Protein AF-A0A3A8L2E9-F1 (afdb_monomer_lite)

Radius of gyration: 24.95 Å; chains: 1; bounding box: 51×44×60 Å

Structure (mmCIF, N/CA/C/O backbone):
data_AF-A0A3A8L2E9-F1
#
_entry.id   AF-A0A3A8L2E9-F1
#
loop_
_atom_site.group_PDB
_atom_site.id
_atom_site.type_symbol
_atom_site.label_atom_id
_atom_site.label_alt_id
_atom_site.label_comp_id
_atom_site.label_asym_id
_atom_site.label_entity_id
_atom_site.label_seq_id
_atom_site.pdbx_PDB_ins_code
_atom_site.Cartn_x
_atom_site.Cartn_y
_atom_site.Cartn_z
_atom_site.occupancy
_atom_site.B_iso_or_equiv
_atom_site.auth_seq_id
_atom_site.auth_comp_id
_atom_site.auth_asym_id
_atom_site.auth_atom_id
_atom_site.pdbx_PDB_model_num
ATOM 1 N N . MET A 1 1 ? -36.753 34.545 -49.124 1.00 49.25 1 MET A N 1
ATOM 2 C CA . MET A 1 1 ? -37.471 33.366 -49.666 1.00 49.25 1 MET A CA 1
ATOM 3 C C . MET A 1 1 ? -36.404 32.449 -50.240 1.00 49.25 1 MET A C 1
ATOM 5 O O . MET A 1 1 ? -35.742 32.874 -51.170 1.00 49.25 1 MET A O 1
ATOM 9 N N . ARG A 1 2 ? -36.056 31.307 -49.642 1.00 55.69 2 ARG A N 1
ATOM 10 C CA . ARG A 1 2 ? -36.868 30.083 -49.579 1.00 55.69 2 ARG A CA 1
ATOM 11 C C . ARG A 1 2 ? -36.580 29.342 -48.267 1.00 55.69 2 ARG A C 1
ATOM 13 O O . ARG A 1 2 ? -35.439 28.988 -48.002 1.00 55.69 2 ARG A O 1
ATOM 20 N N . ALA A 1 3 ? -37.618 29.162 -47.459 1.00 51.78 3 ALA A N 1
ATOM 21 C CA . ALA A 1 3 ? -37.614 28.260 -46.320 1.00 51.78 3 ALA A CA 1
ATOM 22 C C . ALA A 1 3 ? -37.912 26.845 -46.827 1.00 51.78 3 ALA A C 1
ATOM 24 O O . ALA A 1 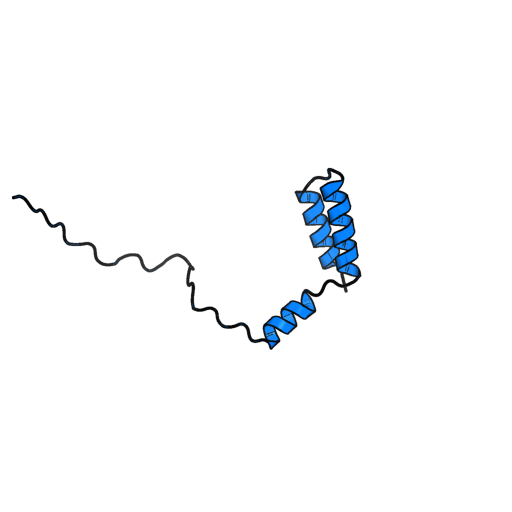3 ? -38.867 26.659 -47.580 1.00 51.78 3 ALA A O 1
ATOM 25 N N . THR A 1 4 ? -37.124 25.861 -46.409 1.00 62.16 4 THR A N 1
ATOM 26 C CA . THR A 1 4 ? -37.464 24.441 -46.548 1.00 62.16 4 THR A CA 1
ATOM 27 C C . THR A 1 4 ? -37.341 23.799 -45.179 1.00 62.16 4 THR A C 1
ATOM 29 O O . THR A 1 4 ? -36.251 23.485 -44.710 1.00 62.16 4 THR A O 1
ATOM 32 N N . ILE A 1 5 ? -38.497 23.687 -44.530 1.00 62.97 5 ILE A N 1
ATOM 33 C CA . ILE A 1 5 ? -38.741 22.946 -43.298 1.00 62.97 5 ILE A CA 1
ATOM 34 C C . ILE A 1 5 ? -38.672 21.461 -43.656 1.00 62.97 5 ILE A C 1
ATOM 36 O O . ILE A 1 5 ? -39.485 20.994 -44.450 1.00 62.97 5 ILE A O 1
ATOM 40 N N . ILE A 1 6 ? -37.732 20.720 -43.070 1.00 67.44 6 ILE A N 1
ATOM 41 C CA . ILE A 1 6 ? -37.824 19.260 -43.009 1.00 67.44 6 ILE A CA 1
ATOM 42 C C . ILE A 1 6 ? -38.265 18.925 -41.591 1.00 67.44 6 ILE A C 1
ATOM 44 O O . ILE A 1 6 ? -37.476 18.880 -40.650 1.00 67.44 6 ILE A O 1
ATOM 48 N N . ALA A 1 7 ? -39.579 18.780 -41.459 1.00 59.81 7 ALA A N 1
ATOM 49 C CA . ALA A 1 7 ? -40.211 18.108 -40.347 1.00 59.81 7 ALA A CA 1
ATOM 50 C C . ALA A 1 7 ? -40.002 16.597 -40.506 1.00 59.81 7 ALA A C 1
ATOM 52 O O . ALA A 1 7 ? -40.164 16.067 -41.604 1.00 59.81 7 ALA A O 1
ATOM 53 N N . GLY A 1 8 ? -39.723 15.914 -39.398 1.00 59.41 8 GLY A N 1
ATOM 54 C CA . GLY A 1 8 ? -39.953 14.476 -39.284 1.00 59.41 8 GLY A CA 1
ATOM 55 C C . GLY A 1 8 ? -38.707 13.645 -39.031 1.00 59.41 8 GLY A C 1
ATOM 56 O O . GLY A 1 8 ? -38.104 13.135 -39.963 1.00 59.41 8 GLY A O 1
ATOM 57 N N . LEU A 1 9 ? -38.410 13.417 -37.753 1.00 62.03 9 LEU A N 1
ATOM 58 C CA . LEU A 1 9 ? -38.160 12.066 -37.248 1.00 62.03 9 LEU A CA 1
ATOM 59 C C . LEU A 1 9 ? -38.326 12.085 -35.729 1.00 62.03 9 LEU A C 1
ATOM 61 O O . LEU A 1 9 ? -37.403 12.315 -34.953 1.00 62.03 9 LEU A O 1
ATOM 65 N N . MET A 1 10 ? -39.582 11.905 -35.328 1.00 57.94 10 MET A N 1
ATOM 66 C CA . MET A 1 10 ? -39.929 11.486 -33.982 1.00 57.94 10 MET A CA 1
ATOM 67 C C . MET A 1 10 ? -39.337 10.095 -33.730 1.00 57.94 10 MET A C 1
ATOM 69 O O . MET A 1 10 ? -39.539 9.182 -34.525 1.00 57.94 10 MET A O 1
ATOM 73 N N . ALA A 1 11 ? -38.648 9.980 -32.598 1.00 62.28 11 ALA A N 1
ATOM 74 C CA . ALA A 1 11 ? -38.709 8.848 -31.680 1.00 62.28 11 ALA A CA 1
ATOM 75 C C . ALA A 1 11 ? -38.652 7.434 -32.284 1.00 62.28 11 ALA A C 1
ATOM 77 O O . ALA A 1 11 ? -39.667 6.749 -32.343 1.00 62.28 11 ALA A O 1
ATOM 78 N N . VAL A 1 12 ? -37.444 6.941 -32.569 1.00 64.31 12 VAL A N 1
ATOM 79 C CA . VAL A 1 12 ? -37.108 5.527 -32.332 1.00 64.31 12 VAL A CA 1
ATOM 80 C C . VAL A 1 12 ? -35.650 5.465 -31.877 1.00 64.31 12 VAL A C 1
ATOM 82 O O . VAL A 1 12 ? -34.741 5.766 -32.643 1.00 64.31 12 VAL A O 1
ATOM 85 N N . GLY A 1 13 ? -35.436 5.135 -30.605 1.00 54.34 13 GLY A N 1
ATOM 86 C CA . GLY A 1 13 ? -34.100 5.042 -30.008 1.00 54.34 13 GLY A CA 1
ATOM 87 C C . GLY A 1 13 ? -34.075 4.937 -28.480 1.00 54.34 13 GLY A C 1
ATOM 88 O O . GLY A 1 13 ? -33.028 5.126 -27.877 1.00 54.34 13 GLY A O 1
ATOM 89 N N . PHE A 1 14 ? -35.217 4.657 -27.846 1.00 57.41 14 PHE A N 1
ATOM 90 C CA . PHE A 1 14 ? -35.261 4.029 -26.527 1.00 57.41 14 PHE A CA 1
ATOM 91 C C . PHE A 1 14 ? -35.067 2.524 -26.763 1.00 57.41 14 PHE A C 1
ATOM 93 O O . PHE A 1 14 ? -35.745 1.995 -27.642 1.00 57.41 14 PHE A O 1
ATOM 100 N N . LEU A 1 15 ? -34.196 1.876 -25.977 1.00 60.56 15 LEU A N 1
ATOM 101 C CA . LEU A 1 15 ? -33.805 0.445 -25.974 1.00 60.56 15 LEU A CA 1
ATOM 102 C C . LEU A 1 15 ? -32.397 0.148 -26.525 1.00 60.56 15 LEU A C 1
ATOM 104 O O . LEU A 1 15 ? -32.258 -0.495 -27.560 1.00 60.56 15 LEU A O 1
ATOM 108 N N . ALA A 1 16 ? -31.357 0.572 -25.797 1.00 62.91 16 ALA A N 1
ATOM 109 C CA . ALA A 1 16 ? -30.237 -0.290 -25.372 1.00 62.91 16 ALA A CA 1
ATOM 110 C C . ALA A 1 16 ? -29.077 0.568 -24.842 1.00 62.91 16 ALA A C 1
ATOM 112 O O . ALA A 1 16 ? -28.274 1.098 -25.603 1.00 62.91 16 ALA A O 1
ATOM 113 N N . GLY A 1 17 ? -28.983 0.684 -23.521 1.00 49.22 17 GLY A N 1
ATOM 114 C CA . GLY A 1 17 ? -27.849 1.311 -22.851 1.00 49.22 17 GLY A CA 1
ATOM 115 C C . GLY A 1 17 ? -28.254 1.781 -21.466 1.00 49.22 17 GLY A C 1
ATOM 116 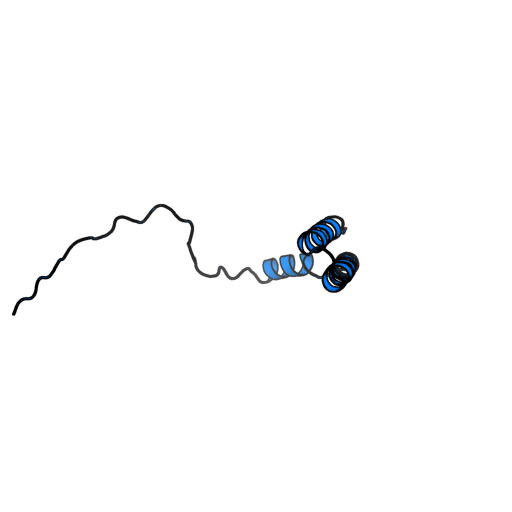O O . GLY A 1 17 ? -28.809 2.866 -21.332 1.00 49.22 17 GLY A O 1
ATOM 117 N N . CYS A 1 18 ? -28.025 0.940 -20.455 1.00 61.78 18 CYS A N 1
ATOM 118 C CA . CYS A 1 18 ? -28.154 1.278 -19.039 1.00 61.78 18 CYS A CA 1
ATOM 119 C C . CYS A 1 18 ? -27.360 2.553 -18.734 1.00 61.78 18 CYS A C 1
ATOM 121 O O . CYS A 1 18 ? -26.143 2.528 -18.587 1.00 61.78 18 CYS A O 1
ATOM 123 N N . GLY A 1 19 ? -28.074 3.667 -18.677 1.00 57.50 19 GLY A N 1
ATOM 124 C CA . GLY A 1 19 ? -27.572 4.986 -18.323 1.00 57.50 19 GLY A CA 1
ATOM 125 C C . GLY A 1 19 ? -28.701 5.788 -17.695 1.00 57.50 19 GLY A C 1
ATOM 126 O O . GLY A 1 19 ? -28.922 6.941 -18.051 1.00 57.50 19 GLY A O 1
ATOM 127 N N . GLY A 1 20 ? -29.472 5.135 -16.822 1.00 47.97 20 GLY A N 1
ATOM 128 C CA . GLY A 1 20 ? -30.333 5.827 -15.883 1.00 47.97 20 GLY A CA 1
ATOM 129 C C . GLY A 1 20 ? -29.432 6.514 -14.871 1.00 47.97 20 GLY A C 1
ATOM 130 O O . GLY A 1 20 ? -28.930 5.876 -13.954 1.00 47.97 20 GLY A O 1
ATOM 131 N N . VAL A 1 21 ? -29.208 7.815 -15.040 1.00 56.75 21 VAL A N 1
ATOM 132 C CA . VAL A 1 21 ? -29.029 8.676 -13.871 1.00 56.75 21 VAL A CA 1
ATOM 133 C C . VAL A 1 21 ? -30.427 8.899 -13.306 1.00 56.75 21 VAL A C 1
ATOM 135 O O . VAL A 1 21 ? -31.087 9.914 -13.520 1.00 56.75 21 VAL A O 1
ATOM 138 N N . GLU A 1 22 ? -30.934 7.842 -12.685 1.00 50.59 22 GLU A N 1
ATOM 139 C CA . GLU A 1 22 ? -32.018 7.952 -11.729 1.00 50.59 22 GLU A CA 1
ATOM 140 C C . GLU A 1 22 ? -31.454 8.763 -10.556 1.00 50.59 22 GLU A C 1
ATOM 142 O O . GLU A 1 22 ? -30.244 8.748 -10.309 1.00 50.59 22 GLU A O 1
ATOM 147 N N . ALA A 1 23 ? -32.306 9.590 -9.951 1.00 48.75 23 ALA A N 1
ATOM 148 C CA . ALA A 1 23 ? -31.962 10.513 -8.875 1.00 48.75 23 ALA A CA 1
ATOM 149 C C . ALA A 1 23 ? -30.975 9.878 -7.882 1.00 48.75 23 ALA A C 1
ATOM 151 O O . ALA A 1 23 ? -31.076 8.673 -7.665 1.00 48.75 23 ALA A O 1
ATOM 152 N N . PRO A 1 24 ? -30.049 10.638 -7.266 1.00 49.78 24 PRO A N 1
ATOM 153 C CA . PRO A 1 24 ? -29.279 10.094 -6.162 1.00 49.78 24 PRO A CA 1
ATOM 154 C C . PRO A 1 24 ? -30.288 9.621 -5.113 1.00 49.78 24 PRO A C 1
ATOM 156 O O . PRO A 1 24 ? -30.876 10.432 -4.402 1.00 49.78 24 PRO A O 1
ATOM 159 N N . GLU A 1 25 ? -30.551 8.315 -5.072 1.00 54.59 25 GLU A N 1
ATOM 160 C CA . GLU A 1 25 ? -31.068 7.665 -3.888 1.00 54.59 25 GLU A CA 1
ATOM 161 C C . GLU A 1 25 ? -30.045 8.036 -2.827 1.00 54.59 25 GLU A C 1
ATOM 163 O O . GLU A 1 25 ? -28.872 7.662 -2.910 1.00 54.59 25 GLU A O 1
ATOM 168 N N . GLU A 1 26 ? -30.455 8.930 -1.930 1.00 57.00 26 GLU A N 1
ATOM 169 C CA . GLU A 1 26 ? -29.661 9.331 -0.789 1.00 57.00 26 GLU A CA 1
ATOM 170 C C . GLU A 1 26 ? -29.401 8.049 -0.006 1.00 57.00 26 GLU A C 1
ATOM 172 O O . GLU A 1 26 ? -30.265 7.579 0.734 1.00 57.00 26 GLU A O 1
ATOM 177 N N . MET A 1 27 ? -28.241 7.433 -0.255 1.00 54.22 27 MET A N 1
ATOM 178 C CA . MET A 1 27 ? -27.771 6.280 0.494 1.00 54.22 27 MET A CA 1
ATOM 179 C C . MET A 1 27 ? -27.968 6.629 1.962 1.00 54.22 27 MET A C 1
ATOM 181 O O . MET A 1 27 ? -27.480 7.669 2.421 1.00 54.22 27 MET A O 1
ATOM 185 N N . SER A 1 28 ? -28.762 5.820 2.668 1.00 65.75 28 SER A N 1
ATOM 186 C CA . SER A 1 28 ? -29.143 6.168 4.031 1.00 65.75 28 SER A CA 1
ATOM 187 C C . SER A 1 28 ? -27.869 6.375 4.858 1.00 65.75 28 SER A C 1
ATOM 189 O O . SER A 1 28 ? -26.867 5.689 4.627 1.00 65.75 28 SER A O 1
ATOM 191 N N . PRO A 1 29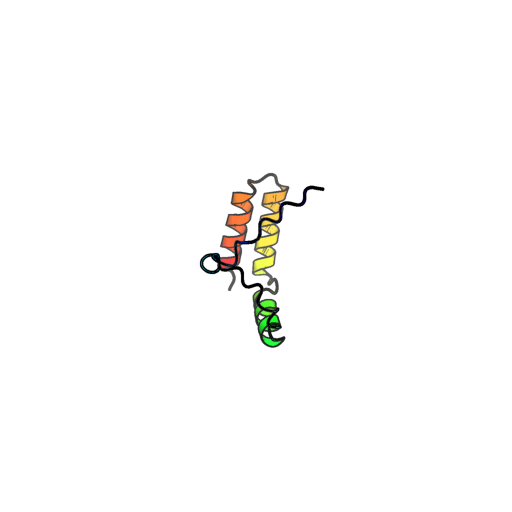 ? -27.852 7.300 5.828 1.00 62.44 29 PRO A N 1
ATOM 192 C CA . PRO A 1 29 ? -26.668 7.532 6.650 1.00 62.44 29 PRO A CA 1
ATOM 193 C C . PRO A 1 29 ? -26.165 6.257 7.352 1.00 62.44 29 PRO A C 1
ATOM 195 O O . PRO A 1 29 ? -24.989 6.197 7.702 1.00 62.44 29 PRO A O 1
ATOM 198 N N . GLU A 1 30 ? -27.013 5.233 7.514 1.00 60.47 30 GLU A N 1
ATOM 199 C CA . GLU A 1 30 ? -26.651 3.890 7.987 1.00 60.47 30 GLU A CA 1
ATOM 200 C C . GLU A 1 30 ? -25.919 3.036 6.944 1.00 60.47 30 GLU A C 1
ATOM 202 O O . GLU A 1 30 ? -24.974 2.336 7.304 1.00 60.47 30 GLU A O 1
ATOM 207 N N . GLU A 1 31 ? -26.306 3.081 5.668 1.00 60.16 31 GLU A N 1
ATOM 208 C CA . GLU A 1 31 ? -25.554 2.427 4.587 1.00 60.16 31 GLU A CA 1
ATOM 209 C C . GLU A 1 31 ? -24.225 3.132 4.334 1.00 60.16 31 GLU A C 1
ATOM 211 O O . GLU A 1 31 ? -23.201 2.465 4.199 1.00 60.16 31 GLU A O 1
ATOM 216 N N . VAL A 1 32 ? -24.209 4.467 4.381 1.00 61.22 32 VAL A N 1
ATOM 217 C CA . VAL A 1 32 ? -22.963 5.238 4.328 1.00 61.22 32 VAL A CA 1
ATOM 218 C C . VAL A 1 32 ? -22.078 4.884 5.521 1.00 61.22 32 VAL A C 1
ATOM 220 O O . VAL A 1 32 ? -20.898 4.621 5.321 1.00 61.22 32 VAL A O 1
ATOM 223 N N . ASN A 1 33 ? -22.617 4.801 6.746 1.00 59.75 33 ASN A N 1
ATOM 224 C CA . ASN A 1 33 ? -21.828 4.385 7.913 1.00 59.75 33 ASN A CA 1
ATOM 225 C C . ASN A 1 33 ? -21.288 2.966 7.773 1.00 59.75 33 ASN A C 1
ATOM 227 O O . ASN A 1 33 ? -20.133 2.743 8.095 1.00 59.75 33 ASN A O 1
ATOM 231 N N . ARG A 1 34 ? -22.078 2.016 7.261 1.00 58.00 34 ARG A N 1
ATOM 232 C CA . ARG A 1 34 ? -21.613 0.637 7.063 1.00 58.00 34 ARG A CA 1
ATOM 233 C C . ARG A 1 34 ? -20.489 0.555 6.035 1.00 58.00 34 ARG A C 1
ATOM 235 O O . ARG A 1 34 ? -19.514 -0.155 6.259 1.00 58.00 34 ARG A O 1
ATOM 242 N N . VAL A 1 35 ? -20.602 1.297 4.934 1.00 59.88 35 VAL A N 1
ATOM 243 C CA . VAL A 1 35 ? -19.546 1.391 3.918 1.00 59.88 35 VAL A CA 1
ATOM 244 C C . VAL A 1 35 ? -18.315 2.096 4.484 1.00 59.88 35 VAL A C 1
ATOM 246 O O . VAL A 1 35 ? -17.203 1.648 4.233 1.00 59.88 35 VAL A O 1
ATOM 249 N N . VAL A 1 36 ? -18.496 3.155 5.276 1.00 58.41 36 VAL A N 1
ATOM 250 C CA . VAL A 1 36 ? -17.401 3.880 5.933 1.00 58.41 36 VAL A CA 1
ATOM 251 C C . VAL A 1 36 ? -16.717 3.011 6.984 1.00 58.41 36 VAL A C 1
ATOM 253 O O . VAL A 1 36 ? -15.499 2.967 6.969 1.00 58.41 36 VAL A O 1
ATOM 256 N N . GLU A 1 37 ? -17.448 2.267 7.819 1.00 56.47 37 GLU A N 1
ATOM 257 C CA . GLU A 1 37 ? -16.877 1.332 8.797 1.00 56.47 37 GLU A CA 1
ATOM 258 C C . GLU A 1 37 ? -16.078 0.223 8.106 1.00 56.47 37 GLU A C 1
ATOM 260 O O . GLU A 1 37 ? -14.937 -0.027 8.493 1.00 56.47 37 GLU A O 1
ATOM 265 N N . MET A 1 38 ? -16.620 -0.373 7.036 1.00 56.38 38 MET A N 1
ATOM 266 C CA . MET A 1 38 ? -15.907 -1.354 6.203 1.00 56.38 38 MET A CA 1
ATOM 267 C C . MET A 1 38 ? -14.707 -0.755 5.453 1.00 56.38 38 MET A C 1
ATOM 269 O O . MET A 1 38 ? -13.775 -1.481 5.117 1.00 56.38 38 MET A O 1
ATOM 273 N N . ALA A 1 39 ? -14.723 0.550 5.171 1.00 57.19 39 ALA A N 1
ATOM 274 C CA . ALA A 1 39 ? -13.654 1.261 4.474 1.00 57.19 39 ALA A CA 1
ATOM 275 C C . ALA A 1 39 ? -12.676 1.973 5.418 1.00 57.19 39 ALA A C 1
ATOM 277 O O . ALA A 1 39 ? -11.702 2.554 4.931 1.00 57.19 39 ALA A O 1
ATOM 278 N N . THR A 1 40 ? -12.914 1.963 6.736 1.00 59.16 40 THR A N 1
ATOM 279 C CA . THR A 1 40 ? -12.032 2.636 7.692 1.00 59.16 40 THR A CA 1
ATOM 280 C C . THR A 1 40 ? -10.673 1.953 7.628 1.00 59.16 40 THR A C 1
ATOM 282 O O . THR A 1 40 ? -10.598 0.755 7.914 1.00 59.16 40 THR A O 1
ATOM 285 N N . PRO A 1 41 ? -9.598 2.669 7.256 1.00 62.56 41 PRO A N 1
ATOM 286 C CA . PRO A 1 41 ? -8.277 2.076 7.211 1.00 62.56 41 PRO A CA 1
ATOM 287 C C . PRO A 1 41 ? -7.924 1.543 8.600 1.00 62.56 41 PRO A C 1
ATOM 289 O O . PRO A 1 41 ? -7.874 2.288 9.578 1.00 62.56 41 PRO A O 1
ATOM 292 N N . GLY A 1 42 ? -7.760 0.228 8.690 1.00 83.19 42 GLY A N 1
ATOM 293 C CA . GLY A 1 42 ? -7.237 -0.443 9.866 1.00 83.19 42 GLY A CA 1
ATOM 294 C C . GLY A 1 42 ? -5.719 -0.608 9.764 1.00 83.19 42 GLY A C 1
ATOM 295 O O . GLY A 1 42 ? -5.143 -0.478 8.681 1.00 83.19 42 GLY A O 1
ATOM 296 N N . PRO A 1 43 ? -5.051 -1.024 10.853 1.00 89.88 43 PRO A N 1
ATOM 297 C CA . PRO A 1 43 ? -3.597 -1.201 10.863 1.00 89.88 43 PRO A CA 1
ATOM 298 C C . PRO A 1 43 ? -3.099 -2.182 9.786 1.00 89.88 43 PRO A C 1
ATOM 300 O O . PRO A 1 43 ? -1.970 -2.061 9.311 1.00 89.88 43 PRO A O 1
ATOM 303 N N . CYS A 1 44 ? -3.935 -3.144 9.376 1.00 89.62 44 CYS A N 1
ATOM 304 C CA . CYS A 1 44 ? -3.618 -4.054 8.277 1.00 89.62 44 CYS A CA 1
ATOM 305 C C . CYS A 1 44 ? -3.617 -3.342 6.915 1.00 89.62 44 CYS A C 1
ATOM 307 O O . CYS A 1 44 ? -2.633 -3.423 6.178 1.00 89.62 44 CYS A O 1
ATOM 309 N N . THR A 1 45 ? -4.681 -2.603 6.591 1.00 92.00 45 THR A N 1
ATOM 310 C CA . THR A 1 45 ? -4.776 -1.879 5.317 1.00 92.00 45 THR A CA 1
ATOM 311 C C . THR A 1 45 ? -3.741 -0.757 5.230 1.00 92.00 45 THR A C 1
ATOM 313 O O . THR A 1 45 ? -3.158 -0.564 4.167 1.00 92.00 45 THR A O 1
ATOM 316 N N . ASP A 1 46 ? -3.407 -0.101 6.347 1.00 93.62 46 ASP A N 1
ATOM 317 C CA . ASP A 1 46 ? -2.329 0.898 6.410 1.00 93.62 46 ASP A CA 1
ATOM 318 C C . ASP A 1 46 ? -0.956 0.296 6.081 1.00 93.62 46 ASP A C 1
ATOM 320 O O . ASP A 1 46 ? -0.150 0.897 5.366 1.00 93.62 46 ASP A O 1
ATOM 324 N N . ALA A 1 47 ? -0.672 -0.917 6.567 1.00 94.44 47 ALA A N 1
ATOM 325 C CA . ALA A 1 47 ? 0.565 -1.618 6.237 1.00 94.44 47 ALA A CA 1
ATOM 326 C C . ALA A 1 47 ? 0.630 -1.982 4.743 1.00 94.44 47 ALA A C 1
ATOM 328 O O . ALA A 1 47 ? 1.689 -1.844 4.118 1.00 94.44 47 ALA A O 1
ATOM 329 N N . CYS A 1 48 ? -0.498 -2.399 4.157 1.00 95.56 48 CYS A N 1
ATOM 330 C CA . CYS A 1 48 ? -0.614 -2.638 2.719 1.00 95.56 48 CYS A CA 1
ATOM 331 C C . CYS A 1 48 ? -0.366 -1.357 1.911 1.00 95.56 48 CYS A C 1
ATOM 333 O O . CYS A 1 48 ? 0.371 -1.380 0.921 1.00 95.56 48 CYS A O 1
ATOM 335 N N . ASP A 1 49 ? -0.906 -0.229 2.367 1.00 95.19 49 ASP A N 1
ATOM 336 C CA . ASP A 1 49 ? -0.720 1.080 1.743 1.00 95.19 49 ASP A CA 1
ATOM 337 C C . ASP A 1 49 ? 0.729 1.551 1.838 1.00 95.19 49 ASP A C 1
ATOM 339 O O . ASP A 1 49 ? 1.311 1.979 0.840 1.00 95.19 49 ASP A O 1
ATOM 343 N N . ALA A 1 50 ? 1.376 1.380 2.991 1.00 96.19 50 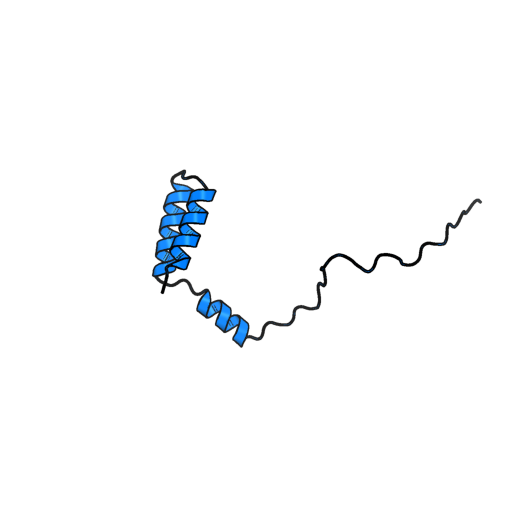ALA A N 1
ATOM 344 C CA . ALA A 1 50 ? 2.790 1.695 3.154 1.00 96.19 50 ALA A CA 1
ATOM 345 C C . ALA A 1 50 ? 3.668 0.917 2.157 1.00 96.19 50 ALA A C 1
ATOM 347 O O . ALA A 1 50 ? 4.574 1.488 1.545 1.00 96.19 50 ALA A O 1
ATOM 348 N N . LYS A 1 51 ? 3.387 -0.376 1.944 1.00 94.75 51 LYS A N 1
ATOM 349 C CA . LYS A 1 51 ? 4.102 -1.192 0.949 1.00 94.75 51 LYS A CA 1
ATOM 350 C C . LYS A 1 51 ? 3.802 -0.781 -0.483 1.00 94.75 51 LYS A C 1
ATOM 352 O O . LYS A 1 51 ? 4.724 -0.741 -1.298 1.00 94.75 51 LYS A O 1
ATOM 357 N N . TYR A 1 52 ? 2.557 -0.425 -0.779 1.00 96.81 52 TYR A N 1
ATOM 358 C CA . TYR A 1 52 ? 2.196 0.148 -2.067 1.00 96.81 52 TYR A CA 1
ATOM 359 C C . TYR A 1 52 ? 3.002 1.415 -2.365 1.00 96.81 52 TYR A C 1
ATOM 361 O O . TYR A 1 52 ? 3.634 1.492 -3.415 1.00 96.81 52 TYR A O 1
ATOM 369 N N . TYR A 1 53 ? 3.051 2.371 -1.434 1.00 96.69 53 TYR A N 1
ATOM 370 C CA . TYR A 1 53 ? 3.784 3.621 -1.636 1.00 96.69 53 TYR A CA 1
ATOM 371 C C . TYR A 1 53 ? 5.289 3.393 -1.777 1.00 96.69 53 TYR A C 1
ATOM 373 O O . TYR A 1 53 ? 5.918 4.002 -2.640 1.00 96.69 53 TYR A O 1
ATOM 381 N N . GLN A 1 54 ? 5.864 2.472 -0.998 1.00 97.25 54 GLN A N 1
ATOM 382 C CA . GLN A 1 54 ? 7.261 2.061 -1.166 1.00 97.25 54 GLN A CA 1
ATOM 383 C C . GLN A 1 54 ? 7.527 1.495 -2.567 1.00 97.25 54 GLN A C 1
ATOM 385 O O . GLN A 1 54 ? 8.531 1.841 -3.181 1.00 97.25 54 GLN A O 1
ATOM 390 N N . CYS A 1 55 ? 6.629 0.655 -3.085 1.00 97.50 55 CYS A N 1
ATOM 391 C CA . CYS A 1 55 ? 6.740 0.079 -4.423 1.00 97.50 55 CYS A CA 1
ATOM 392 C C . CYS A 1 55 ? 6.601 1.154 -5.512 1.00 97.50 55 CYS A C 1
ATOM 394 O O . CYS A 1 55 ? 7.477 1.294 -6.362 1.00 97.50 55 CYS A O 1
ATOM 396 N N . TYR A 1 56 ? 5.535 1.952 -5.449 1.00 96.94 56 TYR A N 1
ATOM 397 C CA . TYR A 1 56 ? 5.181 2.925 -6.478 1.00 96.94 56 TYR A CA 1
ATOM 398 C C . TYR A 1 56 ? 6.218 4.050 -6.585 1.00 96.94 56 TYR A C 1
ATOM 400 O O . TYR A 1 56 ? 6.687 4.370 -7.675 1.00 96.94 56 TYR A O 1
ATOM 408 N N . TYR A 1 57 ? 6.637 4.619 -5.451 1.00 97.12 57 TYR A N 1
ATOM 409 C CA . TYR A 1 57 ? 7.645 5.684 -5.427 1.00 97.12 57 TYR A CA 1
ATOM 410 C C . TYR A 1 57 ? 9.086 5.162 -5.468 1.00 97.12 57 TYR A C 1
ATOM 412 O O . TYR A 1 57 ? 9.999 5.923 -5.777 1.00 97.12 57 TYR A O 1
ATOM 420 N N . GLY A 1 58 ? 9.300 3.870 -5.209 1.00 96.75 58 GLY A N 1
ATOM 421 C CA . GLY A 1 58 ? 10.589 3.197 -5.382 1.00 96.75 58 GLY A CA 1
ATOM 422 C C . GLY A 1 58 ? 10.927 2.850 -6.835 1.00 96.75 58 GLY A C 1
ATOM 423 O O . GLY A 1 58 ? 11.983 2.273 -7.081 1.00 96.75 58 GLY A O 1
ATOM 424 N N . GLY A 1 59 ? 10.050 3.182 -7.791 1.00 96.50 59 GLY A N 1
ATOM 425 C CA . GLY A 1 59 ? 10.228 2.867 -9.212 1.00 96.50 59 GLY A CA 1
ATOM 426 C C . GLY A 1 59 ? 9.768 1.461 -9.607 1.00 96.50 59 GLY A C 1
ATOM 427 O O . GLY A 1 59 ? 10.179 0.957 -10.650 1.00 96.50 59 GLY A O 1
ATOM 428 N N . GLY A 1 60 ? 8.945 0.814 -8.778 1.00 96.56 60 GLY A N 1
ATOM 429 C CA . GLY A 1 60 ? 8.280 -0.437 -9.124 1.00 96.56 60 GLY A CA 1
ATOM 430 C C . GLY A 1 60 ? 7.241 -0.258 -10.233 1.00 96.56 60 GLY A C 1
ATOM 431 O O . GLY A 1 60 ? 6.766 0.846 -10.500 1.00 96.56 60 GLY A O 1
ATOM 432 N N . ASP A 1 61 ? 6.873 -1.365 -10.876 1.00 97.75 61 ASP A N 1
ATOM 433 C CA . ASP A 1 61 ? 5.817 -1.366 -11.888 1.00 97.75 61 ASP A CA 1
ATOM 434 C C . ASP A 1 61 ? 4.452 -0.989 -11.263 1.00 97.75 61 ASP A C 1
ATOM 436 O O . ASP A 1 61 ? 4.012 -1.653 -10.317 1.00 97.75 61 ASP A O 1
ATOM 440 N N . PRO A 1 62 ? 3.746 0.039 -11.775 1.00 95.00 62 PRO A N 1
ATOM 441 C CA . PRO A 1 62 ? 2.478 0.500 -11.205 1.00 95.00 62 PRO A CA 1
ATOM 442 C C . PRO A 1 62 ? 1.392 -0.578 -11.125 1.00 95.00 62 PRO A C 1
ATOM 444 O O . PRO A 1 62 ? 0.609 -0.616 -10.167 1.00 95.00 62 PRO A O 1
ATOM 447 N N . TYR A 1 63 ? 1.331 -1.466 -12.119 1.00 96.44 63 TYR A N 1
ATOM 448 C CA . TYR A 1 63 ? 0.337 -2.533 -12.166 1.00 96.44 63 TYR A CA 1
ATOM 449 C C . TYR A 1 63 ? 0.634 -3.608 -11.110 1.00 96.44 63 TYR A C 1
ATOM 451 O O . TYR A 1 63 ? -0.255 -4.059 -10.384 1.00 96.44 63 TYR A O 1
ATOM 459 N N . TYR A 1 64 ? 1.903 -3.959 -10.936 1.00 96.50 64 TYR A N 1
ATOM 460 C CA . TYR A 1 64 ? 2.361 -4.847 -9.880 1.00 96.50 64 TYR A CA 1
ATOM 461 C C . TYR A 1 64 ? 2.119 -4.250 -8.488 1.00 96.50 64 TYR A C 1
ATOM 463 O O . TYR A 1 64 ? 1.552 -4.915 -7.624 1.00 96.50 64 TYR A O 1
ATOM 471 N N . CYS A 1 65 ? 2.479 -2.983 -8.262 1.00 97.12 65 CYS A N 1
ATOM 472 C CA . CYS A 1 65 ? 2.282 -2.341 -6.962 1.00 97.12 65 CYS A CA 1
ATOM 473 C C . CYS A 1 65 ? 0.796 -2.307 -6.568 1.00 97.12 65 CYS A C 1
ATOM 475 O O . CYS A 1 65 ? 0.446 -2.617 -5.428 1.00 97.12 65 CYS A O 1
ATOM 477 N N . SER A 1 66 ? -0.090 -1.961 -7.508 1.00 95.50 66 SER A N 1
ATOM 478 C CA . SER A 1 66 ? -1.537 -1.906 -7.257 1.00 95.50 66 SER A CA 1
ATOM 479 C C . SER A 1 66 ? -2.164 -3.291 -7.062 1.00 95.50 66 SER A C 1
ATOM 481 O O . SER A 1 66 ? -2.959 -3.467 -6.138 1.00 95.50 66 SER A O 1
ATOM 483 N N . SER A 1 67 ? -1.772 -4.293 -7.856 1.00 96.56 67 SER A N 1
ATOM 484 C CA . SER A 1 67 ? -2.248 -5.675 -7.682 1.00 96.56 67 SER A CA 1
ATOM 485 C C . SER A 1 67 ? -1.781 -6.289 -6.358 1.00 96.56 67 SER A C 1
ATOM 487 O O . SER A 1 67 ? -2.585 -6.904 -5.656 1.00 96.56 67 SER A O 1
ATOM 489 N N . TYR A 1 68 ? -0.530 -6.048 -5.951 1.00 95.06 68 TYR A N 1
ATOM 490 C CA . TYR A 1 68 ? -0.026 -6.445 -4.635 1.00 95.06 68 TYR A CA 1
ATOM 491 C C . TYR A 1 68 ? -0.815 -5.788 -3.495 1.00 95.06 68 TYR A C 1
ATOM 493 O O . TYR A 1 68 ? -1.184 -6.463 -2.535 1.00 95.06 68 TYR A O 1
ATOM 501 N N . ARG A 1 69 ? -1.113 -4.486 -3.605 1.00 95.94 69 ARG A N 1
ATOM 502 C CA . ARG A 1 69 ? -1.919 -3.757 -2.615 1.00 95.94 69 ARG A CA 1
ATOM 503 C C . ARG A 1 69 ? -3.308 -4.374 -2.457 1.00 95.94 69 ARG A C 1
ATOM 505 O O . ARG A 1 69 ? -3.728 -4.635 -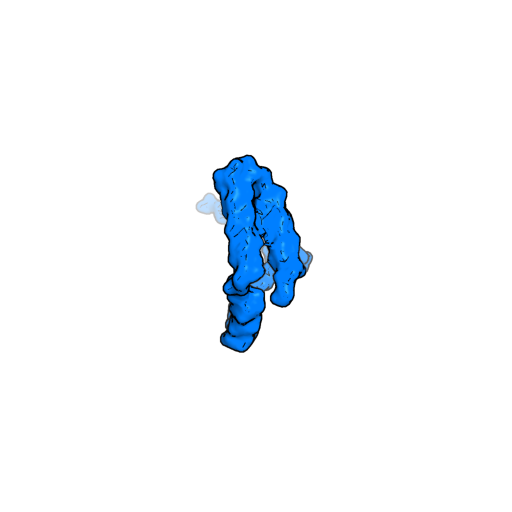1.335 1.00 95.94 69 ARG A O 1
ATOM 512 N N . ALA A 1 70 ? -3.998 -4.632 -3.568 1.00 94.50 70 ALA A N 1
ATOM 513 C CA . ALA A 1 70 ? -5.329 -5.235 -3.559 1.00 94.50 70 ALA A CA 1
ATOM 514 C C . ALA A 1 70 ? -5.314 -6.640 -2.935 1.00 94.50 70 ALA A C 1
ATOM 516 O O . ALA A 1 70 ? -6.151 -6.952 -2.090 1.00 94.50 70 ALA A O 1
ATOM 517 N N . TYR A 1 71 ? -4.319 -7.459 -3.288 1.00 95.62 71 TYR A N 1
ATOM 518 C CA . TYR A 1 71 ? -4.122 -8.773 -2.678 1.00 95.62 71 TYR A CA 1
ATOM 519 C C . TYR A 1 71 ? -3.850 -8.675 -1.169 1.00 95.62 71 TYR A C 1
ATOM 521 O O . TYR A 1 71 ? -4.4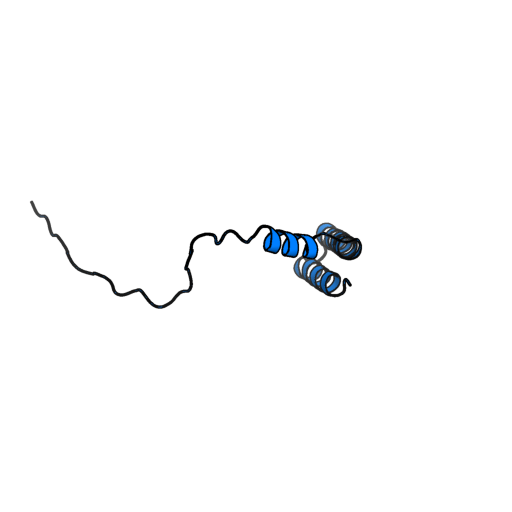49 -9.401 -0.380 1.00 95.62 71 TYR A O 1
ATOM 529 N N . CYS A 1 72 ? -2.989 -7.749 -0.749 1.00 94.94 72 CYS A N 1
ATOM 530 C CA . CYS A 1 72 ? -2.685 -7.505 0.659 1.00 94.94 72 CYS A CA 1
ATOM 531 C C . CYS A 1 72 ? -3.945 -7.139 1.458 1.00 94.94 72 CYS A C 1
ATOM 533 O O . CYS A 1 72 ? -4.219 -7.773 2.473 1.00 94.94 72 CYS A O 1
ATOM 535 N N . ILE A 1 73 ? -4.753 -6.200 0.953 1.00 93.88 73 ILE A N 1
ATOM 536 C CA . ILE A 1 73 ? -6.009 -5.779 1.592 1.00 93.88 73 ILE A CA 1
ATOM 537 C C . ILE A 1 73 ? -7.002 -6.946 1.683 1.00 93.88 73 ILE A C 1
ATOM 539 O O . ILE A 1 73 ? -7.664 -7.099 2.702 1.00 93.88 73 ILE A O 1
ATOM 543 N N . SER A 1 74 ? -7.065 -7.818 0.669 1.00 90.94 74 SER A N 1
ATOM 544 C CA . SER A 1 74 ? -7.965 -8.985 0.680 1.00 90.94 74 SER A CA 1
ATOM 545 C C . SER A 1 74 ? -7.643 -10.033 1.755 1.00 90.94 74 SER A C 1
ATOM 547 O O . SER A 1 74 ? -8.476 -10.888 2.041 1.00 90.94 74 SER A O 1
ATOM 549 N N . GLN A 1 75 ? -6.443 -9.979 2.342 1.00 91.94 75 GLN A N 1
ATOM 550 C CA . GLN A 1 75 ? -6.014 -10.861 3.432 1.00 91.94 75 GLN A CA 1
ATOM 551 C C . GLN A 1 75 ? -6.170 -10.220 4.817 1.00 91.94 75 GLN A C 1
ATOM 553 O O . GLN A 1 75 ? -5.826 -10.854 5.816 1.00 91.94 75 GLN A O 1
ATOM 558 N N . CYS A 1 76 ? -6.633 -8.971 4.893 1.00 87.69 76 CYS A N 1
ATOM 559 C CA . CYS A 1 76 ? -6.905 -8.333 6.171 1.00 87.69 76 CYS A CA 1
ATOM 560 C C . CYS A 1 76 ? -8.125 -8.983 6.855 1.00 87.69 76 CYS A C 1
ATOM 562 O O . CYS A 1 76 ? -9.079 -9.332 6.156 1.00 87.69 76 CYS A O 1
ATOM 564 N N . PRO A 1 77 ? -8.067 -9.195 8.186 1.00 79.31 77 PRO A N 1
ATOM 565 C CA . PRO A 1 77 ? -9.133 -9.834 8.958 1.00 79.31 77 PRO A CA 1
ATOM 566 C C . PRO A 1 77 ? -10.378 -8.959 9.111 1.00 79.31 77 PRO A C 1
ATOM 568 O O . PRO A 1 77 ? -10.237 -7.715 9.059 1.00 79.31 77 PRO A O 1
#

Sequence (77 aa):
MRATIIAGLMAVGFLAGCGGVEAPEEMSPEEVNRVVEMATPGPCTDACDAKYYQCYYGGGDPYYCSSYRAYCISQCP

Foldseek 3Di:
DDDDDDDDDDDDDPDDDPDPPPDPPPCPVVNVVVVCVVVPDDPQLVVLVVQLCCQVVVPHDNVVSVVSSVVSVVPDD

Secondary structure (DSSP, 8-state):
--------------SS------------HHHHHHHHHHHSPPHHHHHHHHHHHHHHHTT--HHHHHHHHHHHHHT--

pLDDT: mean 74.9, std 18.62, range [47.97, 97.75]